Protein AF-A0A7Y0S7F1-F1 (afdb_monomer_lite)

Foldseek 3Di:
DDDDAEAEDPDDDDDPVCPPVCPSVVVVVVSLVVSLVVVHQKYKYWDWPVCPVVVVVVAWDWDDDFDCVPHPTTTTMIMHGRDNCLQFEDPPVVQVVVQVCCCVVPVVCVVQQWHFRYDNVVDTDIDGPDD

pLDDT: mean 80.57, std 11.64, range [44.06, 93.19]

InterPro domains:
  IPR000182 GNAT domain [PF13673] (5-82)
  IPR000182 GNAT domain [PS51186] (1-83)
  IPR012660 Thioesterase, putative [PF09500] (95-131)
  IPR016181 Acyl-CoA N-acyltransferase [SSF55729] (6-87)
  IPR029069 HotDog domain superfamily [SSF54637] (92-130)
  IPR039143 Glucosamine 6-phosphate N-acetyltransferase-like [PTHR13355] (7-78)

Secondary structure (DSSP, 8-state):
---TTEEEE------GGGTTSSHHHHHHHHHHHHHHHTT-SEEEEEEEGGGHHHHHHTTPEEEEEEE-TTSSS-EEEEEEEPPGGGGT-SSHHHHHHHHHHHHHH-HHHHHTTEEEEEE-SS-EEEEE---

Radius of gyration: 19.78 Å; chains: 1; bounding box: 57×21×49 Å

Structure (mmCIF, N/CA/C/O backbone):
data_AF-A0A7Y0S7F1-F1
#
_entry.id   AF-A0A7Y0S7F1-F1
#
loop_
_atom_site.group_PDB
_atom_site.id
_atom_site.type_symbol
_atom_site.label_atom_id
_atom_site.label_alt_id
_atom_site.label_comp_id
_atom_site.label_asym_id
_atom_site.label_entity_id
_atom_site.label_seq_id
_atom_site.pdbx_PDB_ins_code
_atom_site.Cartn_x
_atom_site.Cartn_y
_atom_site.Cartn_z
_atom_site.occupancy
_atom_site.B_iso_or_equiv
_atom_site.auth_seq_id
_atom_site.auth_comp_id
_atom_site.auth_asym_id
_atom_site.auth_atom_id
_atom_site.pdbx_PDB_model_num
ATOM 1 N N . ILE A 1 1 ? 21.917 -1.745 7.191 1.00 49.94 1 ILE A N 1
ATOM 2 C CA . ILE A 1 1 ? 20.457 -1.486 7.204 1.00 49.94 1 ILE A CA 1
ATOM 3 C C . ILE A 1 1 ? 19.892 -2.388 8.284 1.00 49.94 1 ILE A C 1
ATOM 5 O O . ILE A 1 1 ? 19.810 -3.588 8.064 1.00 49.94 1 ILE A O 1
ATOM 9 N N . THR A 1 2 ? 19.697 -1.861 9.490 1.00 44.06 2 THR A N 1
ATOM 10 C CA . THR A 1 2 ? 19.304 -2.680 10.644 1.00 44.06 2 THR A CA 1
ATOM 11 C C . THR A 1 2 ? 17.839 -3.115 10.479 1.00 44.06 2 THR A C 1
ATOM 13 O O . THR A 1 2 ? 17.024 -2.258 10.135 1.00 44.06 2 THR A O 1
ATOM 16 N N . PRO A 1 3 ? 17.500 -4.406 10.653 1.00 52.97 3 PRO A N 1
ATOM 17 C CA . PRO A 1 3 ? 16.355 -5.056 9.998 1.00 52.97 3 PRO A CA 1
ATOM 18 C C . PRO A 1 3 ? 15.059 -5.044 10.815 1.00 52.97 3 PRO A C 1
ATOM 20 O O . PRO A 1 3 ? 14.086 -5.677 10.423 1.00 52.97 3 PRO A O 1
ATOM 23 N N . ASP A 1 4 ? 15.042 -4.374 11.962 1.00 59.31 4 ASP A N 1
ATOM 24 C CA . ASP A 1 4 ? 14.187 -4.805 13.069 1.00 59.31 4 ASP A CA 1
ATOM 25 C C . ASP A 1 4 ? 12.698 -4.452 12.933 1.00 59.31 4 ASP A C 1
ATOM 27 O O . ASP A 1 4 ? 11.951 -4.729 13.858 1.00 59.31 4 ASP A O 1
ATOM 31 N N . ASN A 1 5 ? 12.257 -3.814 11.836 1.00 74.38 5 ASN A N 1
ATOM 32 C CA . ASN A 1 5 ? 10.832 -3.576 11.538 1.00 74.38 5 ASN A CA 1
ATOM 33 C C . ASN A 1 5 ? 10.571 -3.034 10.112 1.00 74.38 5 ASN A C 1
ATOM 35 O O . ASN A 1 5 ? 9.673 -2.216 9.901 1.00 74.38 5 ASN A O 1
ATOM 39 N N . ASP A 1 6 ? 11.355 -3.443 9.112 1.00 86.31 6 ASP A N 1
ATOM 40 C CA . ASP A 1 6 ? 11.171 -2.972 7.731 1.00 86.31 6 ASP A CA 1
ATOM 41 C C . ASP A 1 6 ? 10.509 -4.045 6.862 1.00 86.31 6 ASP A C 1
ATOM 43 O O . ASP A 1 6 ? 11.024 -5.153 6.727 1.00 86.31 6 ASP A O 1
ATOM 47 N N . GLY A 1 7 ? 9.410 -3.700 6.191 1.00 89.50 7 GLY A N 1
ATOM 48 C CA . GLY A 1 7 ? 8.814 -4.551 5.164 1.00 89.50 7 GLY A CA 1
ATOM 49 C C . GLY A 1 7 ? 9.442 -4.270 3.801 1.00 89.50 7 GLY A C 1
ATOM 50 O O . GLY A 1 7 ? 9.468 -3.127 3.349 1.00 89.50 7 GLY A O 1
ATOM 51 N N . GLN A 1 8 ? 9.934 -5.294 3.103 1.00 92.19 8 GLN A N 1
ATOM 52 C CA . GLN A 1 8 ? 10.503 -5.108 1.768 1.00 92.19 8 GLN A CA 1
ATOM 53 C C . GLN A 1 8 ? 9.604 -5.666 0.666 1.00 92.19 8 GLN A C 1
ATOM 55 O O . GLN A 1 8 ? 9.344 -6.865 0.605 1.00 92.19 8 GLN A O 1
ATOM 60 N N . ILE A 1 9 ? 9.205 -4.807 -0.273 1.00 92.50 9 ILE A N 1
ATOM 61 C CA . ILE A 1 9 ? 8.442 -5.217 -1.455 1.00 92.50 9 ILE A CA 1
ATOM 62 C C . ILE A 1 9 ? 9.412 -5.579 -2.576 1.00 92.50 9 ILE A C 1
ATOM 64 O O . ILE A 1 9 ? 10.244 -4.767 -2.992 1.00 92.50 9 ILE A O 1
ATOM 68 N N . ARG A 1 10 ? 9.281 -6.802 -3.095 1.00 90.50 10 ARG A N 1
ATOM 69 C CA . ARG A 1 10 ? 10.080 -7.317 -4.213 1.00 90.50 10 ARG A CA 1
ATOM 70 C C . ARG A 1 10 ? 9.186 -7.985 -5.253 1.00 90.50 10 ARG A C 1
ATOM 72 O O . ARG A 1 10 ? 8.110 -8.474 -4.930 1.00 90.50 10 ARG A O 1
ATOM 79 N N . TYR A 1 11 ? 9.660 -8.009 -6.498 1.00 88.75 11 TYR A N 1
ATOM 80 C CA . TYR A 1 11 ? 9.065 -8.771 -7.606 1.00 88.75 11 TYR A CA 1
ATOM 81 C C . TYR A 1 11 ? 7.574 -8.488 -7.877 1.00 88.75 11 TYR A C 1
ATOM 83 O O . TYR A 1 11 ? 6.849 -9.357 -8.357 1.00 88.75 11 TYR A O 1
ATOM 91 N N . MET A 1 12 ? 7.102 -7.265 -7.609 1.00 91.19 12 MET A N 1
ATOM 92 C CA . MET A 1 12 ? 5.725 -6.884 -7.924 1.00 91.19 12 MET A CA 1
ATOM 93 C C . MET A 1 12 ? 5.549 -6.731 -9.438 1.00 91.19 12 MET A C 1
ATOM 95 O O . MET A 1 12 ? 6.277 -5.979 -10.086 1.00 91.19 12 MET A O 1
ATOM 99 N N . ALA A 1 13 ? 4.551 -7.410 -10.001 1.00 90.19 13 ALA A N 1
ATOM 100 C CA . ALA A 1 13 ? 4.255 -7.349 -11.424 1.00 90.19 13 ALA A CA 1
ATOM 101 C C . ALA A 1 13 ? 2.746 -7.319 -11.685 1.00 90.19 13 ALA A C 1
ATOM 103 O O . ALA A 1 13 ? 1.958 -7.997 -11.030 1.00 90.19 13 ALA A O 1
ATOM 104 N N . VAL A 1 14 ? 2.349 -6.549 -12.698 1.00 89.62 14 VAL A N 1
ATOM 105 C CA . VAL A 1 14 ? 0.990 -6.543 -13.250 1.00 89.62 14 VAL A CA 1
ATOM 106 C C . VAL A 1 14 ? 1.096 -6.792 -14.749 1.00 89.62 14 VAL A C 1
ATOM 108 O O . VAL A 1 14 ? 1.863 -6.116 -15.445 1.00 89.62 14 VAL A O 1
ATOM 111 N N . LYS A 1 15 ? 0.308 -7.749 -15.252 1.00 91.62 15 LYS A N 1
ATOM 112 C CA . LYS A 1 15 ? 0.235 -8.079 -16.683 1.00 91.62 15 LYS A CA 1
ATOM 113 C C . LYS A 1 15 ? 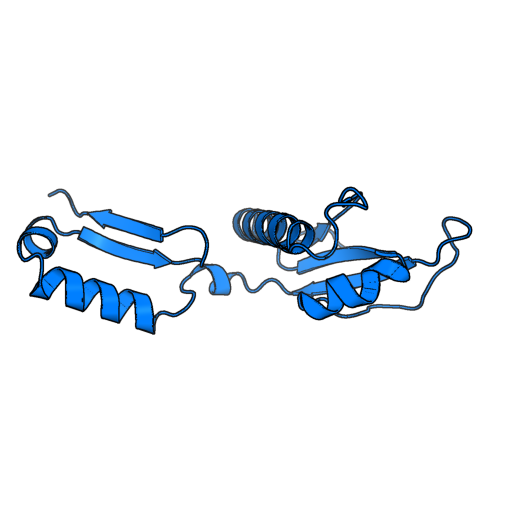-0.030 -6.812 -17.506 1.00 91.62 15 LYS A C 1
ATOM 115 O O . LYS A 1 15 ? -0.910 -6.030 -17.149 1.00 91.62 15 LYS A O 1
ATOM 120 N N . ASN A 1 16 ? 0.701 -6.616 -18.607 1.00 87.00 16 ASN A N 1
ATOM 121 C CA . ASN A 1 16 ? 0.691 -5.360 -19.379 1.00 87.00 16 ASN A CA 1
ATOM 122 C C . ASN A 1 16 ? -0.722 -4.880 -19.750 1.00 87.00 16 ASN A C 1
ATOM 124 O O . ASN A 1 16 ? -1.051 -3.720 -19.531 1.00 87.00 16 ASN A O 1
ATOM 128 N N . ASN A 1 17 ? -1.594 -5.786 -20.201 1.00 91.31 17 ASN A N 1
ATOM 129 C CA . ASN A 1 17 ? -2.978 -5.477 -20.588 1.00 91.31 17 ASN A CA 1
ATOM 130 C C . ASN A 1 17 ? -3.931 -5.144 -19.413 1.00 91.31 17 ASN A C 1
ATOM 132 O O . ASN A 1 17 ? -5.111 -4.848 -19.622 1.00 91.31 17 ASN A O 1
ATOM 136 N N . ARG A 1 18 ? -3.451 -5.220 -18.167 1.00 86.44 18 ARG A N 1
ATOM 137 C CA . ARG A 1 18 ? -4.194 -4.893 -16.939 1.00 86.44 18 ARG A CA 1
ATOM 138 C C . ARG A 1 18 ? -3.559 -3.739 -16.148 1.00 86.44 18 ARG A C 1
ATOM 140 O O . ARG A 1 18 ? -4.060 -3.407 -15.072 1.00 86.44 18 ARG A O 1
ATOM 147 N N . ARG A 1 19 ? -2.486 -3.118 -16.655 1.00 85.69 19 ARG A N 1
ATOM 148 C CA . ARG A 1 19 ? -1.878 -1.923 -16.045 1.00 85.69 19 ARG A CA 1
ATOM 149 C C . ARG A 1 19 ? -2.842 -0.732 -16.102 1.00 85.69 19 ARG A C 1
ATOM 151 O O . ARG A 1 19 ? -3.798 -0.736 -16.873 1.00 85.69 19 ARG A O 1
ATOM 158 N N . SER A 1 20 ? -2.631 0.248 -15.223 1.00 82.50 20 SER A N 1
ATOM 159 C CA . SER A 1 20 ? -3.460 1.464 -15.096 1.00 82.50 20 SER A CA 1
ATOM 160 C C . SER A 1 20 ? -4.943 1.241 -14.759 1.00 82.50 20 SER A C 1
ATOM 162 O O . SER A 1 20 ? -5.722 2.184 -14.764 1.00 82.50 20 SER A O 1
ATOM 164 N N . LYS A 1 21 ? -5.337 0.014 -14.390 1.00 87.00 21 LYS A N 1
ATOM 165 C CA . LYS A 1 21 ? -6.690 -0.333 -13.911 1.00 87.00 21 LYS A CA 1
ATOM 166 C C . LYS A 1 21 ? -6.771 -0.468 -12.383 1.00 87.00 21 LYS A C 1
ATOM 168 O O . LYS A 1 21 ? -7.619 -1.183 -11.865 1.00 87.00 21 LYS A O 1
ATOM 173 N N . GLY A 1 22 ? -5.821 0.122 -11.656 1.00 85.00 22 GLY A N 1
ATOM 174 C CA . GLY A 1 22 ? -5.761 0.072 -10.187 1.00 85.00 22 GLY A CA 1
ATOM 175 C C . GLY A 1 22 ? -5.286 -1.255 -9.575 1.00 85.00 22 GLY A C 1
ATOM 176 O O . GLY A 1 22 ? -5.147 -1.337 -8.359 1.00 85.00 22 GLY A O 1
ATOM 177 N N . MET A 1 23 ? -4.980 -2.283 -10.377 1.00 88.00 23 MET A N 1
ATOM 178 C CA . MET A 1 23 ? -4.559 -3.600 -9.864 1.00 88.00 23 MET A CA 1
ATOM 179 C C . MET A 1 23 ? -3.273 -3.523 -9.028 1.00 88.00 23 MET A C 1
ATOM 181 O O . MET A 1 23 ? -3.218 -4.091 -7.944 1.00 88.00 23 MET A O 1
ATOM 185 N N . GLY A 1 24 ? -2.265 -2.777 -9.495 1.00 89.50 24 GLY A N 1
ATOM 186 C CA . GLY A 1 24 ? -1.012 -2.590 -8.753 1.00 89.50 24 GLY A CA 1
ATOM 187 C C . GLY A 1 24 ? -1.229 -1.886 -7.414 1.00 89.50 24 GLY A C 1
ATOM 188 O O . GLY A 1 24 ? -0.677 -2.311 -6.407 1.00 89.50 24 GLY A O 1
ATOM 189 N N . SER A 1 25 ? -2.096 -0.869 -7.383 1.00 88.06 25 SER A N 1
ATOM 190 C CA . SER A 1 25 ? -2.460 -0.180 -6.141 1.00 88.06 25 SER A CA 1
ATOM 191 C C . SER A 1 25 ? -3.166 -1.111 -5.161 1.00 88.06 25 SER A C 1
ATOM 193 O O . SER A 1 25 ? -2.845 -1.076 -3.983 1.00 88.06 25 SER A O 1
ATOM 195 N N . ARG A 1 26 ? -4.067 -1.990 -5.625 1.00 86.12 26 ARG A N 1
ATOM 196 C CA . ARG A 1 26 ? -4.725 -2.984 -4.755 1.00 86.12 26 ARG A CA 1
ATOM 197 C C . ARG A 1 26 ? -3.729 -3.962 -4.132 1.00 86.12 26 ARG A C 1
ATOM 199 O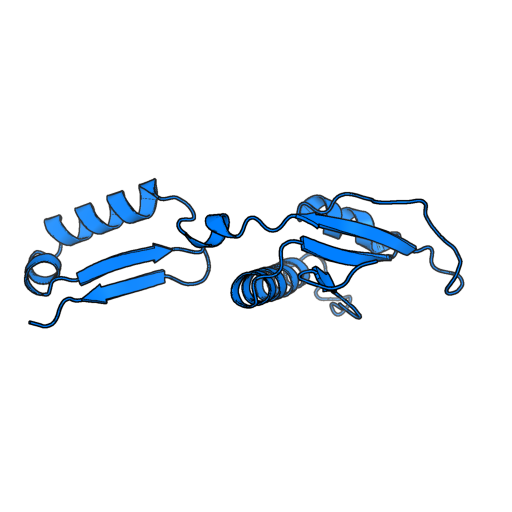 O . ARG A 1 26 ? -3.827 -4.245 -2.945 1.00 86.12 26 ARG A O 1
ATOM 206 N N . VAL A 1 27 ? -2.764 -4.447 -4.917 1.00 90.75 27 VAL A N 1
ATOM 207 C CA . VAL A 1 27 ? -1.698 -5.324 -4.406 1.00 90.75 27 VAL A CA 1
ATOM 208 C C . VAL A 1 27 ? -0.846 -4.584 -3.376 1.00 90.75 27 VAL A C 1
ATOM 210 O O . VAL A 1 27 ? -0.636 -5.091 -2.281 1.00 90.75 27 VAL A O 1
ATOM 213 N N . LEU A 1 28 ? -0.404 -3.365 -3.694 1.00 90.56 28 LEU A N 1
ATOM 214 C CA . LEU A 1 28 ? 0.422 -2.552 -2.801 1.00 90.56 28 LEU A CA 1
ATOM 215 C C . LEU A 1 28 ? -0.284 -2.246 -1.475 1.00 90.56 28 LEU A C 1
ATOM 217 O O . LEU A 1 28 ? 0.316 -2.341 -0.412 1.00 90.56 28 LEU A O 1
ATOM 221 N N . VAL A 1 29 ? -1.573 -1.942 -1.540 1.00 86.88 29 VAL A N 1
ATOM 222 C CA . VAL A 1 29 ? -2.445 -1.744 -0.384 1.00 86.88 29 VAL A CA 1
ATOM 223 C C . VAL A 1 29 ? -2.521 -2.982 0.508 1.00 86.88 29 VAL A C 1
ATOM 225 O O . VAL A 1 29 ? -2.430 -2.858 1.727 1.00 86.88 29 VAL A O 1
ATOM 228 N N . ALA A 1 30 ? -2.699 -4.166 -0.082 1.00 85.50 30 ALA A N 1
ATOM 229 C CA . ALA A 1 30 ? -2.773 -5.406 0.682 1.00 85.50 30 ALA A CA 1
ATOM 230 C C . ALA A 1 30 ? -1.436 -5.688 1.383 1.00 85.50 30 ALA A C 1
ATOM 232 O O . ALA A 1 30 ? -1.419 -6.024 2.565 1.00 85.50 30 ALA A O 1
ATOM 233 N N . LEU A 1 31 ? -0.320 -5.460 0.681 1.00 89.88 31 LEU A N 1
ATOM 234 C CA . LEU A 1 31 ? 1.027 -5.566 1.246 1.00 89.88 31 LEU A CA 1
ATOM 235 C C . LEU A 1 31 ? 1.259 -4.556 2.374 1.00 89.88 31 LEU A C 1
ATOM 237 O O . LEU A 1 31 ? 1.834 -4.906 3.396 1.00 89.88 31 LEU A O 1
ATOM 241 N N . GLU A 1 32 ? 0.789 -3.319 2.219 1.00 87.75 32 GLU A N 1
ATOM 242 C CA . GLU A 1 32 ? 0.827 -2.308 3.275 1.00 87.75 32 GLU A CA 1
ATOM 243 C C . GLU A 1 32 ? 0.031 -2.724 4.511 1.00 87.75 32 GLU A C 1
ATOM 245 O O . GLU A 1 32 ? 0.505 -2.534 5.627 1.00 87.75 32 GLU A O 1
ATOM 250 N N . SER A 1 33 ? -1.170 -3.275 4.328 1.00 82.62 33 SER A N 1
ATOM 251 C CA . SER A 1 33 ? -1.994 -3.761 5.437 1.00 82.62 33 SER A CA 1
ATOM 252 C C . SER A 1 33 ? -1.293 -4.887 6.192 1.00 82.62 33 SER A C 1
ATOM 254 O O . SER A 1 33 ? -1.210 -4.833 7.416 1.00 82.62 33 SER A O 1
ATOM 256 N N . LEU A 1 34 ? -0.741 -5.860 5.461 1.00 84.62 34 LEU A N 1
ATOM 257 C CA . LEU A 1 34 ? 0.010 -6.968 6.045 1.00 84.62 34 LEU A CA 1
ATOM 258 C C . LEU A 1 34 ? 1.246 -6.463 6.797 1.00 84.62 34 LEU A C 1
ATOM 260 O O . LEU A 1 34 ? 1.453 -6.818 7.948 1.00 84.62 34 LEU A O 1
ATOM 264 N N . ALA A 1 35 ? 2.029 -5.572 6.188 1.00 86.62 35 ALA A N 1
ATOM 265 C CA . ALA A 1 35 ? 3.211 -5.008 6.830 1.00 86.62 35 ALA A CA 1
ATOM 266 C C . ALA A 1 35 ? 2.865 -4.268 8.132 1.00 86.62 35 ALA A C 1
ATOM 268 O O . ALA A 1 35 ? 3.596 -4.388 9.108 1.00 86.62 35 ALA A O 1
ATOM 269 N N . ARG A 1 36 ? 1.733 -3.551 8.181 1.00 81.06 36 ARG A N 1
ATOM 270 C CA . ARG A 1 36 ? 1.260 -2.923 9.425 1.00 81.06 36 ARG A CA 1
ATOM 271 C C . ARG A 1 36 ? 0.841 -3.951 10.478 1.00 81.06 36 ARG A C 1
ATOM 273 O O . ARG A 1 36 ? 1.136 -3.741 11.647 1.00 81.06 36 ARG A O 1
ATOM 280 N N . GLN A 1 37 ? 0.155 -5.028 10.085 1.00 78.88 37 GLN A N 1
ATOM 281 C CA . GLN A 1 37 ? -0.237 -6.111 11.003 1.00 78.88 37 GLN A CA 1
ATOM 282 C C . GLN A 1 37 ? 0.985 -6.795 11.626 1.00 78.88 37 GLN A C 1
ATOM 284 O O . GLN A 1 37 ? 0.987 -7.069 12.820 1.00 78.88 37 GLN A O 1
ATOM 289 N N . GLU A 1 38 ? 2.048 -6.968 10.842 1.00 82.69 38 GLU A N 1
ATOM 290 C CA . GLU A 1 38 ? 3.333 -7.517 11.290 1.00 82.69 38 GLU A CA 1
ATOM 291 C C . GLU A 1 38 ? 4.188 -6.505 12.084 1.00 82.69 38 GLU A C 1
ATOM 293 O O . GLU A 1 38 ? 5.311 -6.810 12.472 1.00 82.69 38 GLU A O 1
ATOM 298 N N . GLY A 1 39 ? 3.693 -5.284 12.326 1.00 80.69 39 GLY A N 1
ATOM 299 C CA . GLY A 1 39 ? 4.398 -4.267 13.115 1.00 80.69 39 GLY A CA 1
ATOM 300 C C . GLY A 1 39 ? 5.504 -3.513 12.367 1.00 80.69 39 GLY A C 1
ATOM 301 O O . GLY A 1 39 ? 6.278 -2.781 12.991 1.00 80.69 39 GLY A O 1
ATOM 302 N N . ALA A 1 40 ? 5.574 -3.630 11.037 1.00 87.06 40 ALA A N 1
ATOM 303 C CA . ALA A 1 40 ? 6.570 -2.920 10.249 1.00 87.06 40 ALA A CA 1
ATOM 304 C C . ALA A 1 40 ? 6.376 -1.396 10.336 1.00 87.06 40 ALA A C 1
ATOM 306 O O . ALA A 1 40 ? 5.283 -0.863 10.140 1.00 87.06 40 ALA A O 1
ATOM 307 N N . LYS A 1 41 ? 7.476 -0.678 10.563 1.00 87.44 41 LYS A N 1
ATOM 308 C CA . LYS A 1 41 ? 7.535 0.788 10.685 1.00 87.44 41 LYS A CA 1
ATOM 309 C C . LYS A 1 41 ? 7.660 1.486 9.337 1.00 87.44 41 LYS A C 1
ATOM 311 O O . LYS A 1 41 ? 7.318 2.656 9.203 1.00 87.44 41 LYS A O 1
ATOM 316 N N . ARG A 1 42 ? 8.175 0.793 8.322 1.00 89.94 42 ARG A N 1
ATOM 317 C CA . ARG A 1 42 ? 8.318 1.336 6.967 1.00 89.94 42 ARG A CA 1
ATOM 318 C C . ARG A 1 42 ? 8.348 0.240 5.920 1.00 89.94 42 ARG A C 1
ATOM 320 O O . ARG A 1 42 ? 8.742 -0.892 6.188 1.00 89.94 42 ARG A O 1
ATOM 327 N N . LEU A 1 43 ? 7.969 0.617 4.707 1.00 92.44 43 LEU A N 1
ATOM 328 C CA . LEU A 1 43 ? 8.147 -0.179 3.507 1.00 92.44 43 LEU A CA 1
ATOM 329 C C . LEU A 1 43 ? 9.329 0.323 2.701 1.00 92.44 43 LEU A C 1
ATOM 331 O O . LEU A 1 43 ? 9.483 1.526 2.509 1.00 92.44 43 LEU A O 1
ATOM 335 N N . VAL A 1 44 ? 10.107 -0.611 2.169 1.00 92.38 44 VAL A N 1
ATOM 336 C CA . VAL A 1 44 ? 11.220 -0.336 1.262 1.00 92.38 44 VAL A CA 1
ATOM 337 C C . VAL A 1 44 ? 11.001 -1.103 -0.036 1.00 92.38 44 VAL A C 1
ATOM 339 O O . VAL A 1 44 ? 10.673 -2.291 -0.025 1.00 92.38 44 VAL A O 1
ATOM 342 N N . CYS A 1 45 ? 11.203 -0.453 -1.176 1.00 91.88 45 CYS A N 1
ATOM 343 C CA . CYS A 1 45 ? 11.244 -1.123 -2.470 1.00 91.88 45 CYS A CA 1
ATOM 344 C C . CYS A 1 45 ? 12.393 -0.584 -3.324 1.00 91.88 45 CYS A C 1
ATOM 346 O O . CYS A 1 45 ? 12.867 0.529 -3.122 1.00 91.88 45 CYS A O 1
ATOM 348 N N . ASN A 1 46 ? 12.839 -1.394 -4.282 1.00 90.88 46 ASN A N 1
ATOM 349 C CA . ASN A 1 46 ? 13.750 -0.950 -5.333 1.00 90.88 46 ASN A CA 1
ATOM 350 C C . ASN A 1 46 ? 12.928 -0.843 -6.614 1.00 90.88 46 ASN A C 1
ATOM 352 O O . ASN A 1 46 ? 12.700 -1.842 -7.301 1.00 90.88 46 ASN A O 1
ATOM 356 N N . ALA A 1 47 ? 12.408 0.352 -6.876 1.00 89.12 47 ALA A N 1
ATOM 357 C CA . ALA A 1 47 ? 11.559 0.613 -8.023 1.00 89.12 47 ALA A CA 1
ATOM 358 C C . ALA A 1 47 ? 12.412 0.741 -9.286 1.00 89.12 47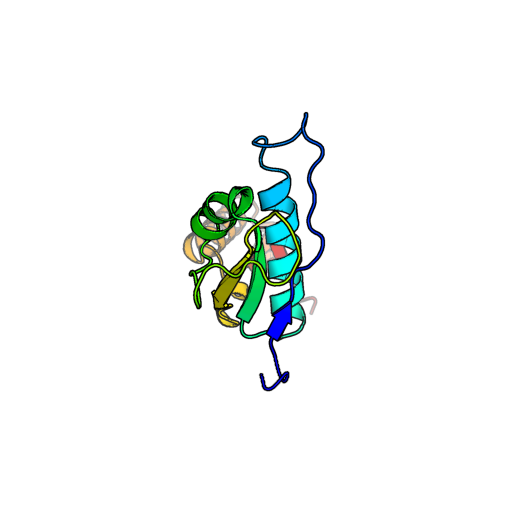 ALA A C 1
ATOM 360 O O . ALA A 1 47 ? 13.457 1.385 -9.276 1.00 89.12 47 ALA A O 1
ATOM 361 N N . ARG A 1 48 ? 11.950 0.144 -10.385 1.00 89.88 48 ARG A N 1
ATOM 362 C CA . ARG A 1 48 ? 12.476 0.437 -11.723 1.00 89.88 48 ARG A CA 1
ATOM 363 C C . ARG A 1 48 ? 12.095 1.860 -12.117 1.00 89.88 48 ARG A C 1
ATOM 365 O O . ARG A 1 48 ? 11.037 2.324 -11.694 1.00 89.88 48 ARG A O 1
ATOM 372 N N . GLU A 1 49 ? 12.885 2.498 -12.975 1.00 87.06 49 GLU A N 1
ATOM 373 C CA . GLU A 1 49 ? 12.617 3.852 -13.488 1.00 87.06 49 GLU A CA 1
ATOM 374 C C . GLU A 1 49 ? 11.163 4.042 -13.975 1.00 87.06 49 GLU A C 1
ATOM 376 O O . GLU A 1 49 ? 10.496 5.004 -13.598 1.00 87.06 49 GLU A O 1
ATOM 381 N N . ASP A 1 50 ? 10.612 3.058 -14.696 1.00 88.06 50 ASP A N 1
ATOM 382 C CA . ASP A 1 50 ? 9.237 3.074 -15.218 1.00 88.06 50 ASP A CA 1
ATOM 383 C C . ASP A 1 50 ? 8.140 2.922 -14.146 1.00 88.06 50 ASP A C 1
ATOM 385 O O . ASP A 1 50 ? 6.969 3.218 -14.395 1.00 88.06 50 ASP A O 1
ATOM 389 N N . ALA A 1 51 ? 8.501 2.474 -12.943 1.00 89.25 51 ALA A N 1
ATOM 390 C CA . ALA A 1 51 ? 7.596 2.269 -11.816 1.00 89.25 51 ALA A CA 1
ATOM 391 C C . ALA A 1 51 ? 7.702 3.358 -10.734 1.00 89.25 51 ALA A C 1
ATOM 393 O O . ALA A 1 51 ? 6.850 3.395 -9.845 1.00 89.25 51 ALA A O 1
ATOM 394 N N . ILE A 1 52 ? 8.687 4.262 -10.798 1.00 90.62 52 ILE A N 1
ATOM 395 C CA . ILE A 1 52 ? 8.896 5.315 -9.785 1.00 90.62 52 ILE A CA 1
ATOM 396 C C . ILE A 1 52 ? 7.631 6.156 -9.599 1.00 90.62 52 ILE A C 1
ATOM 398 O O . ILE A 1 52 ? 7.125 6.275 -8.485 1.00 90.62 52 ILE A O 1
ATOM 402 N N . ALA A 1 53 ? 7.049 6.639 -10.700 1.00 91.06 53 ALA A N 1
ATOM 403 C CA . ALA A 1 53 ? 5.834 7.450 -10.659 1.00 91.06 53 ALA A CA 1
ATOM 404 C C . ALA A 1 53 ? 4.633 6.702 -10.049 1.00 91.06 53 ALA A C 1
ATOM 406 O O . ALA A 1 53 ? 3.733 7.321 -9.481 1.00 91.06 53 ALA A O 1
ATOM 407 N N . PHE A 1 54 ? 4.591 5.368 -10.156 1.00 91.56 54 PHE A N 1
ATOM 408 C CA . PHE A 1 54 ? 3.570 4.563 -9.488 1.00 91.56 54 PHE A CA 1
ATOM 409 C C . PHE A 1 54 ? 3.777 4.571 -7.969 1.00 91.56 54 PHE A C 1
ATOM 411 O O . PHE A 1 54 ? 2.820 4.818 -7.237 1.00 91.56 54 PHE A O 1
ATOM 418 N N . TYR A 1 55 ? 4.997 4.338 -7.488 1.00 92.75 55 TYR A N 1
ATOM 419 C CA . TYR A 1 55 ? 5.284 4.315 -6.053 1.00 92.75 55 TYR A CA 1
ATOM 420 C C . TYR A 1 55 ? 5.137 5.704 -5.413 1.00 92.75 55 TYR A C 1
ATOM 422 O O . TYR A 1 55 ? 4.526 5.807 -4.351 1.00 92.75 55 TYR A O 1
ATOM 430 N N . GLU A 1 56 ? 5.561 6.778 -6.086 1.00 92.19 56 GLU A N 1
ATOM 431 C CA . GLU A 1 56 ? 5.353 8.158 -5.614 1.00 92.19 56 GLU A CA 1
ATOM 432 C C . GLU A 1 56 ? 3.873 8.494 -5.435 1.00 92.19 56 GLU A C 1
ATOM 434 O O . GLU A 1 56 ? 3.469 9.006 -4.393 1.00 92.19 56 GLU A O 1
ATOM 439 N N . LYS A 1 57 ? 3.028 8.124 -6.407 1.00 89.50 57 LYS A N 1
ATOM 440 C CA . LYS A 1 57 ? 1.570 8.302 -6.298 1.00 89.50 57 LYS A CA 1
ATOM 441 C C . LYS A 1 57 ? 0.954 7.530 -5.131 1.00 89.50 57 LYS A C 1
ATOM 443 O O . LYS A 1 57 ? -0.125 7.892 -4.675 1.00 89.50 57 LYS A O 1
ATOM 448 N N . ASN A 1 58 ? 1.609 6.470 -4.661 1.00 88.25 58 ASN A N 1
ATOM 449 C CA . ASN A 1 58 ? 1.181 5.708 -3.490 1.00 88.25 58 ASN A CA 1
ATOM 450 C C . ASN A 1 58 ? 1.901 6.154 -2.200 1.00 88.25 58 ASN A C 1
ATOM 452 O O . ASN A 1 58 ? 1.793 5.473 -1.182 1.00 88.25 58 ASN A O 1
ATOM 456 N N . GLY A 1 59 ? 2.592 7.299 -2.209 1.00 89.12 59 GLY A N 1
ATOM 457 C CA . GLY A 1 59 ? 3.194 7.912 -1.022 1.00 89.12 59 GLY A CA 1
ATOM 458 C C . GLY A 1 59 ? 4.566 7.358 -0.643 1.00 89.12 59 GLY A C 1
ATOM 459 O O . GLY A 1 59 ? 4.945 7.439 0.520 1.00 89.12 59 GLY A O 1
ATOM 460 N N . PHE A 1 60 ? 5.288 6.754 -1.588 1.00 93.12 60 PHE A N 1
ATOM 461 C CA . PHE A 1 60 ? 6.699 6.431 -1.396 1.00 93.12 60 PHE A CA 1
ATOM 462 C C . PHE A 1 60 ? 7.573 7.634 -1.738 1.00 93.12 60 PHE A C 1
ATOM 464 O O . PHE A 1 60 ? 7.374 8.297 -2.754 1.00 93.12 60 PHE A O 1
ATOM 471 N N . GLU A 1 61 ? 8.599 7.847 -0.930 1.00 92.62 61 GLU A N 1
ATOM 472 C CA . GLU A 1 61 ? 9.637 8.843 -1.147 1.00 92.62 61 GLU A CA 1
ATOM 473 C C . GLU A 1 61 ? 10.863 8.190 -1.783 1.00 92.62 61 GLU A C 1
ATOM 475 O O . GLU A 1 61 ? 11.278 7.093 -1.399 1.00 92.62 61 GLU A O 1
ATOM 480 N N . ARG A 1 62 ? 11.474 8.878 -2.747 1.00 91.25 62 ARG A N 1
ATOM 481 C CA . ARG A 1 62 ? 12.741 8.452 -3.350 1.00 91.25 62 ARG A CA 1
ATOM 482 C C . ARG A 1 62 ? 13.870 8.594 -2.327 1.00 91.25 62 ARG A C 1
ATOM 484 O O . ARG A 1 62 ? 14.008 9.633 -1.684 1.00 91.25 62 ARG A O 1
ATOM 491 N N . ARG A 1 63 ? 14.698 7.562 -2.185 1.00 85.88 63 ARG A N 1
ATOM 492 C CA . ARG A 1 63 ? 15.885 7.554 -1.323 1.00 85.88 63 ARG A CA 1
ATOM 493 C C . ARG A 1 63 ? 17.091 7.080 -2.130 1.00 85.88 63 ARG A C 1
ATOM 495 O O . ARG A 1 63 ? 17.062 6.005 -2.712 1.00 85.88 63 ARG A O 1
ATOM 502 N N . GLY A 1 64 ? 18.156 7.877 -2.125 1.00 74.88 64 GLY A N 1
ATOM 503 C CA . GLY A 1 64 ? 19.369 7.585 -2.888 1.00 74.88 64 GLY A CA 1
ATOM 504 C C . GLY A 1 64 ? 19.244 7.885 -4.384 1.00 74.88 64 GLY A C 1
ATOM 505 O O . GLY A 1 64 ? 18.218 8.375 -4.869 1.00 74.88 64 GLY A O 1
ATOM 506 N N . GLU A 1 65 ? 20.327 7.614 -5.102 1.00 72.50 65 GLU A N 1
ATOM 507 C CA . GLU A 1 65 ? 20.442 7.849 -6.540 1.00 72.50 65 GLU A CA 1
ATOM 508 C C . GLU A 1 65 ? 19.904 6.661 -7.351 1.00 72.50 65 GLU A C 1
ATOM 510 O O . GLU A 1 65 ? 19.670 5.571 -6.828 1.00 72.50 65 GLU A O 1
ATOM 515 N N . LEU A 1 66 ? 19.655 6.897 -8.639 1.00 74.25 66 LEU A N 1
ATOM 516 C CA . LEU A 1 66 ? 19.350 5.835 -9.594 1.00 74.25 66 LEU A CA 1
ATOM 517 C C . LEU A 1 66 ? 20.626 5.034 -9.850 1.00 74.25 66 LEU A C 1
ATOM 519 O O . LEU A 1 66 ? 21.599 5.594 -10.349 1.00 74.25 66 LEU A O 1
ATOM 523 N N . THR A 1 67 ? 20.612 3.736 -9.554 1.00 69.81 67 THR A N 1
ATOM 524 C CA . THR A 1 67 ? 21.771 2.866 -9.770 1.00 69.81 67 THR A CA 1
ATOM 525 C C . THR A 1 67 ? 21.549 1.894 -10.926 1.00 69.81 67 THR A C 1
ATOM 527 O O . THR A 1 67 ? 20.491 1.268 -11.050 1.00 69.81 67 THR A O 1
ATOM 530 N N . ASP A 1 68 ? 22.590 1.721 -11.743 1.00 65.06 68 ASP A N 1
ATOM 531 C CA . ASP A 1 68 ? 22.675 0.748 -12.844 1.00 65.06 68 ASP A CA 1
ATOM 532 C C . ASP A 1 68 ? 23.195 -0.640 -12.379 1.00 65.06 68 ASP A C 1
ATOM 534 O O . ASP A 1 68 ? 23.469 -1.524 -13.188 1.00 65.06 68 ASP A O 1
ATOM 538 N N . GLU A 1 69 ? 23.300 -0.879 -11.063 1.00 59.31 69 GLU A N 1
ATOM 539 C CA . GLU A 1 69 ? 23.922 -2.069 -10.438 1.00 59.31 69 GLU A CA 1
ATOM 540 C C . GLU A 1 69 ? 23.352 -3.437 -10.869 1.00 59.31 69 GLU A C 1
ATOM 542 O O . GLU A 1 69 ? 23.935 -4.473 -10.554 1.00 59.31 69 GLU A O 1
ATOM 547 N N . ARG A 1 70 ? 22.195 -3.484 -11.543 1.00 57.88 70 ARG A N 1
ATOM 548 C CA . ARG A 1 70 ? 21.464 -4.732 -11.842 1.00 57.88 70 ARG A CA 1
ATOM 549 C C . ARG A 1 70 ? 21.077 -4.912 -13.315 1.00 57.88 70 ARG A C 1
ATOM 551 O O . ARG A 1 70 ? 20.171 -5.692 -13.608 1.00 57.88 70 ARG A O 1
ATOM 558 N N . GLY A 1 71 ? 21.757 -4.228 -14.237 1.00 63.50 71 GLY A N 1
ATOM 559 C CA . GLY A 1 71 ? 21.571 -4.381 -15.686 1.00 63.50 71 GLY A CA 1
ATOM 560 C C . GLY A 1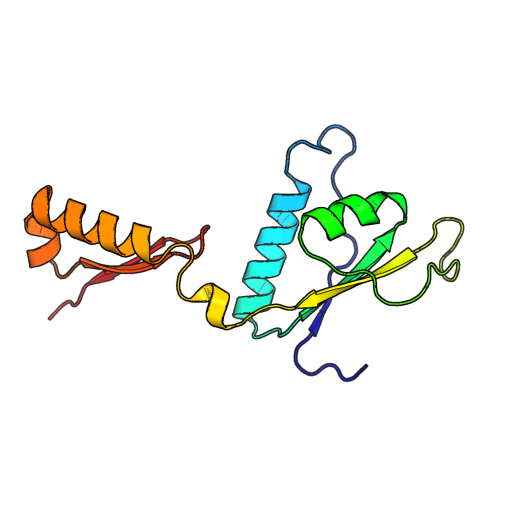 71 ? 21.020 -3.121 -16.368 1.00 63.50 71 GLY A C 1
ATOM 561 O O . GLY A 1 71 ? 21.107 -2.041 -15.798 1.00 63.50 71 GLY A O 1
ATOM 562 N N . PRO A 1 72 ? 20.427 -3.225 -17.574 1.00 68.19 72 PRO A N 1
ATOM 563 C CA . PRO A 1 72 ? 20.069 -2.064 -18.403 1.00 68.19 72 PRO A CA 1
ATOM 564 C C . PRO A 1 72 ? 18.908 -1.219 -17.856 1.00 68.19 72 PRO A C 1
ATOM 566 O O . PRO A 1 72 ? 18.553 -0.202 -18.444 1.00 68.19 72 PRO A O 1
ATOM 569 N N . VAL A 1 73 ? 18.268 -1.658 -16.771 1.00 73.94 73 VAL A N 1
ATOM 570 C CA . VAL A 1 73 ? 17.158 -0.943 -16.145 1.00 73.94 73 VAL A CA 1
ATOM 571 C C . VAL A 1 73 ? 17.662 -0.326 -14.853 1.00 73.94 73 VAL A C 1
ATOM 573 O O . VAL A 1 73 ? 18.066 -1.043 -13.935 1.00 73.94 73 VAL A O 1
ATOM 576 N N . ARG A 1 74 ? 17.581 1.000 -14.771 1.00 81.88 74 ARG A N 1
ATOM 577 C CA . ARG A 1 74 ? 17.911 1.755 -13.566 1.00 81.88 74 ARG A CA 1
ATOM 578 C C . ARG A 1 74 ? 16.901 1.485 -12.469 1.00 81.88 74 ARG A C 1
ATOM 580 O O . ARG A 1 74 ? 15.691 1.429 -12.715 1.00 81.88 74 ARG A O 1
ATOM 587 N N . HIS A 1 75 ? 17.411 1.328 -11.257 1.00 86.12 75 HIS A N 1
ATOM 588 C CA . HIS A 1 75 ? 16.592 1.145 -10.071 1.00 86.12 75 HIS A CA 1
ATOM 589 C C . HIS A 1 75 ? 16.853 2.273 -9.084 1.00 86.12 75 HIS A C 1
ATOM 591 O O . HIS A 1 75 ? 17.982 2.727 -8.941 1.00 86.12 75 HIS A O 1
ATOM 597 N N . GLN A 1 76 ? 15.812 2.692 -8.376 1.00 88.44 76 GLN A N 1
ATOM 598 C CA . GLN A 1 76 ? 15.920 3.635 -7.275 1.00 88.44 76 GLN A CA 1
ATOM 599 C C . GLN A 1 76 ? 15.300 3.026 -6.025 1.00 88.44 76 GLN A C 1
ATOM 601 O O . GLN A 1 76 ? 14.218 2.430 -6.077 1.00 88.44 76 GLN A O 1
ATOM 606 N N . GLN A 1 77 ? 15.983 3.172 -4.892 1.00 90.69 77 GLN A N 1
ATOM 607 C CA . GLN A 1 77 ? 15.398 2.805 -3.614 1.00 90.69 77 GLN A CA 1
ATOM 608 C C . GLN A 1 77 ? 14.300 3.812 -3.259 1.00 90.69 77 GLN A C 1
ATOM 610 O O . GLN A 1 77 ? 14.438 5.024 -3.418 1.00 90.69 77 GLN A O 1
ATOM 615 N N . MET A 1 78 ? 13.172 3.305 -2.783 1.00 93.06 78 MET A N 1
ATOM 616 C CA . MET A 1 78 ? 12.059 4.120 -2.332 1.00 93.06 78 MET A CA 1
ATOM 617 C C . MET A 1 78 ? 11.558 3.612 -0.990 1.00 93.06 78 MET A C 1
ATOM 619 O O . MET A 1 78 ? 11.565 2.406 -0.726 1.00 93.06 78 MET A O 1
ATOM 623 N N . VAL A 1 79 ? 11.135 4.539 -0.137 1.00 93.19 79 VAL A N 1
ATOM 624 C CA . VAL A 1 79 ? 10.717 4.255 1.235 1.00 93.19 79 VAL A CA 1
ATOM 625 C C . VAL A 1 79 ? 9.382 4.921 1.517 1.00 93.19 79 VAL A C 1
ATOM 627 O O . VAL A 1 79 ? 9.168 6.071 1.153 1.00 93.19 79 VAL A O 1
ATOM 630 N N . LYS A 1 80 ? 8.490 4.212 2.201 1.00 92.19 80 LYS A N 1
ATOM 631 C CA . LYS A 1 80 ? 7.245 4.763 2.731 1.00 92.19 80 LYS A CA 1
ATOM 632 C C . LYS A 1 80 ? 7.166 4.469 4.219 1.00 92.19 80 LYS A C 1
ATOM 634 O O . LYS A 1 80 ? 7.248 3.309 4.611 1.00 92.19 80 LYS A O 1
ATOM 639 N N . GLN A 1 81 ? 7.001 5.499 5.041 1.00 89.88 81 GLN A N 1
ATOM 640 C CA . GLN A 1 81 ? 6.757 5.304 6.470 1.00 89.88 81 GLN A CA 1
ATOM 641 C C . GLN A 1 81 ? 5.364 4.703 6.672 1.00 89.88 81 GLN A C 1
ATOM 643 O O . GLN A 1 81 ? 4.395 5.109 6.025 1.00 89.88 81 GLN A O 1
ATOM 648 N N . LEU A 1 82 ? 5.273 3.714 7.552 1.00 85.50 82 LEU A N 1
ATOM 649 C CA . LEU A 1 82 ? 4.012 3.154 8.002 1.00 85.50 82 LEU A CA 1
ATOM 650 C C . LEU A 1 82 ? 3.752 3.697 9.399 1.00 85.50 82 LEU A C 1
ATOM 652 O O . LEU A 1 82 ? 4.513 3.440 10.325 1.00 85.50 82 LEU A O 1
ATOM 656 N N . ASP A 1 83 ? 2.673 4.455 9.540 1.00 74.56 83 ASP A N 1
ATOM 657 C CA . ASP A 1 83 ? 2.194 4.837 10.858 1.00 74.56 83 ASP A CA 1
ATOM 658 C C . ASP A 1 83 ? 1.430 3.644 11.469 1.00 74.56 83 ASP A C 1
ATOM 660 O O . ASP A 1 83 ? 0.406 3.235 10.903 1.00 74.56 83 ASP A O 1
ATOM 664 N N . PRO A 1 84 ? 1.903 3.057 12.586 1.00 60.75 84 PRO A N 1
ATOM 665 C CA . PRO A 1 84 ? 1.199 1.974 13.268 1.00 60.75 84 PRO A CA 1
ATOM 666 C C . PRO A 1 84 ? -0.177 2.412 13.799 1.00 60.75 84 PRO A C 1
ATOM 668 O O . PRO A 1 84 ? -1.083 1.584 13.881 1.00 60.75 84 PRO A O 1
ATOM 671 N N . MET A 1 85 ? -0.385 3.705 14.082 1.00 56.59 85 MET A N 1
ATOM 672 C CA . MET A 1 85 ? -1.681 4.247 14.510 1.00 56.59 85 MET A CA 1
ATOM 673 C C . MET A 1 85 ? -2.651 4.485 13.345 1.00 56.59 85 MET A C 1
ATOM 675 O O . MET A 1 85 ? -3.855 4.592 13.570 1.00 56.59 85 MET A O 1
ATOM 679 N N . ALA A 1 86 ? -2.188 4.491 12.089 1.00 56.84 86 ALA A N 1
ATOM 680 C CA . ALA A 1 86 ? -3.075 4.641 10.930 1.00 56.84 86 ALA A CA 1
ATOM 681 C C . ALA A 1 86 ? -3.999 3.429 10.699 1.00 56.84 86 ALA A C 1
ATOM 683 O O . ALA A 1 86 ? -4.955 3.534 9.928 1.00 56.84 86 ALA A O 1
ATOM 684 N N . ASN A 1 87 ? -3.739 2.293 11.359 1.00 53.62 87 ASN A N 1
ATOM 685 C CA . ASN A 1 87 ? -4.669 1.161 11.400 1.00 53.62 87 ASN A CA 1
ATOM 686 C C . ASN A 1 87 ? -5.916 1.448 12.248 1.00 53.62 87 ASN A C 1
ATOM 688 O O . ASN A 1 87 ? -6.918 0.767 12.069 1.00 53.62 87 ASN A O 1
ATOM 692 N N . VAL A 1 88 ? -5.872 2.430 13.153 1.00 53.38 88 VAL A N 1
ATOM 693 C CA . VAL A 1 88 ? -6.855 2.519 14.237 1.00 53.38 88 VAL A CA 1
ATOM 694 C C . VAL A 1 88 ? -8.166 3.152 13.771 1.00 53.38 88 VAL A C 1
ATOM 696 O O . VAL A 1 88 ? -9.210 2.580 14.041 1.00 53.38 88 VAL A O 1
ATOM 699 N N . LEU A 1 89 ? -8.173 4.227 12.976 1.00 53.62 89 LEU A N 1
ATOM 700 C CA . LEU A 1 89 ? -9.406 4.699 12.324 1.00 53.62 89 LEU A CA 1
ATOM 701 C C . LEU A 1 89 ? -9.092 5.425 11.008 1.00 53.62 89 LEU A C 1
ATOM 703 O O . LEU A 1 89 ? -8.689 6.590 11.006 1.00 53.62 89 LEU A O 1
ATOM 707 N N . ARG A 1 90 ? -9.352 4.790 9.856 1.00 59.50 90 ARG A N 1
ATOM 708 C CA . ARG A 1 90 ? -9.603 5.577 8.642 1.00 59.50 90 ARG A CA 1
ATOM 709 C C . ARG A 1 90 ? -10.974 6.216 8.802 1.00 59.50 90 ARG A C 1
ATOM 711 O O . ARG A 1 90 ? -11.965 5.502 8.868 1.00 59.50 90 ARG A O 1
ATOM 718 N N . ARG A 1 91 ? -11.024 7.549 8.792 1.00 67.69 91 ARG A N 1
ATOM 719 C CA . ARG A 1 91 ? -12.271 8.327 8.891 1.00 67.69 91 ARG A CA 1
ATOM 720 C C . ARG A 1 91 ? -13.061 7.999 10.170 1.00 67.69 91 ARG A C 1
ATOM 722 O O . ARG A 1 91 ? -14.149 7.422 10.080 1.00 67.69 91 ARG A O 1
ATOM 729 N N . PRO A 1 92 ? -12.533 8.344 11.360 1.00 69.62 92 PRO A N 1
ATOM 730 C CA . PRO A 1 92 ? -13.267 8.212 12.618 1.00 69.62 92 PRO A CA 1
ATOM 731 C C . PRO A 1 92 ? -14.662 8.837 12.565 1.00 69.62 92 PRO A C 1
ATOM 733 O O . PRO A 1 92 ? -15.613 8.274 13.100 1.00 69.62 92 PRO A O 1
ATOM 736 N N . GLU A 1 93 ? -14.800 9.941 11.832 1.00 78.81 93 GLU A N 1
ATOM 737 C CA . GLU A 1 93 ? -16.066 10.624 11.615 1.00 78.81 93 GLU A CA 1
ATOM 738 C C . GLU A 1 93 ? -17.134 9.721 10.975 1.00 78.81 93 GLU A C 1
ATOM 740 O O . GLU A 1 93 ? -18.289 9.756 11.392 1.00 78.81 93 GLU A O 1
ATOM 745 N N . TRP A 1 94 ? -16.757 8.855 10.026 1.00 83.00 94 TRP A N 1
ATOM 746 C CA . TRP A 1 94 ? -17.698 7.961 9.343 1.00 83.00 94 TRP A CA 1
ATOM 747 C C . TRP A 1 94 ? -18.134 6.800 10.226 1.00 83.00 94 TRP A C 1
ATOM 749 O O . TRP A 1 94 ? -19.284 6.380 10.150 1.00 83.00 94 TRP A O 1
ATOM 759 N N . CYS A 1 95 ? -17.229 6.282 11.061 1.00 82.50 95 CYS A N 1
ATOM 760 C CA . CYS A 1 95 ? -17.567 5.227 12.013 1.00 82.50 95 CYS A CA 1
ATOM 761 C C . CYS A 1 95 ? -18.596 5.741 13.023 1.00 82.50 95 CYS A C 1
ATOM 763 O O . CYS A 1 95 ? -19.613 5.091 13.243 1.00 82.50 95 CYS A O 1
ATOM 765 N N . THR A 1 96 ? -18.378 6.943 13.564 1.00 82.75 96 THR A N 1
ATOM 766 C CA . THR A 1 96 ? -19.320 7.592 14.484 1.00 82.75 96 THR A CA 1
ATOM 767 C C . THR A 1 96 ? -20.662 7.878 13.815 1.00 82.75 96 THR A C 1
ATOM 769 O O . THR A 1 96 ? -21.707 7.551 14.372 1.00 82.75 96 THR A O 1
ATOM 772 N N . GLU A 1 97 ? -20.653 8.444 12.605 1.00 87.12 97 GLU A N 1
ATOM 773 C CA . GLU A 1 97 ? -21.887 8.738 11.871 1.00 87.12 97 GLU A CA 1
ATOM 774 C C . GLU A 1 97 ? -22.681 7.460 11.559 1.00 87.12 97 GLU A C 1
ATOM 776 O O . GLU A 1 97 ? -23.902 7.428 11.714 1.00 87.12 97 GLU A O 1
ATOM 781 N N . LEU A 1 98 ? -22.002 6.386 11.147 1.00 85.38 98 LEU A N 1
ATOM 782 C CA . LEU A 1 98 ? -22.648 5.110 10.853 1.00 85.38 98 LEU A CA 1
ATOM 783 C C . LEU A 1 98 ? -23.229 4.463 12.115 1.00 85.38 98 LEU A C 1
ATOM 785 O O . LEU A 1 98 ? -24.366 3.996 12.068 1.00 85.38 98 LEU A O 1
ATOM 789 N N . GLN A 1 99 ? -22.494 4.486 13.231 1.00 86.00 99 GLN A N 1
ATOM 790 C CA . GLN A 1 99 ? -22.970 3.998 14.528 1.00 86.00 99 GLN A CA 1
ATOM 791 C C . GLN A 1 99 ? -24.251 4.735 14.947 1.00 86.00 99 GLN A C 1
ATOM 793 O O . GLN A 1 99 ? -25.255 4.101 15.264 1.00 86.00 99 GLN A O 1
ATOM 798 N N . GLN A 1 100 ? -24.261 6.068 14.843 1.00 86.69 100 GLN A N 1
ATOM 799 C CA . GLN A 1 100 ? -25.431 6.883 15.173 1.00 86.69 100 GLN A CA 1
ATOM 800 C C . GLN A 1 100 ? -26.632 6.563 14.267 1.00 86.69 100 GLN A C 1
ATOM 802 O O . GLN A 1 100 ? -27.766 6.464 14.737 1.00 86.69 100 GLN A O 1
ATOM 807 N N . ARG A 1 101 ? -26.402 6.370 12.960 1.00 86.75 101 ARG A N 1
ATOM 808 C CA . ARG A 1 101 ? -27.463 5.968 12.022 1.00 86.75 101 ARG A CA 1
ATOM 809 C C . ARG A 1 101 ? -28.019 4.585 12.351 1.00 86.75 101 ARG A C 1
ATOM 811 O O . ARG A 1 101 ? -29.229 4.398 12.250 1.00 86.75 101 ARG A O 1
ATOM 818 N N . TRP A 1 102 ? -27.170 3.631 12.734 1.00 86.06 102 TRP A N 1
ATOM 819 C CA . TRP A 1 102 ? -27.607 2.299 13.158 1.00 86.06 102 TRP A CA 1
ATOM 820 C C . TRP A 1 102 ? -28.477 2.367 14.407 1.00 86.06 102 TRP A C 1
ATOM 822 O O . TRP A 1 102 ? -29.570 1.817 14.392 1.00 86.06 102 TRP A O 1
ATOM 832 N N . GLU A 1 103 ? -28.070 3.114 15.430 1.00 83.44 103 GLU A N 1
ATOM 833 C CA . GLU A 1 103 ? -28.858 3.286 16.659 1.00 83.44 103 GLU A CA 1
ATOM 834 C C . GLU A 1 103 ? -30.232 3.918 16.391 1.00 83.44 103 GLU A C 1
ATOM 836 O O . GLU A 1 103 ? -31.242 3.486 16.946 1.00 83.44 103 GLU A O 1
ATOM 841 N N . GLN A 1 104 ? -30.295 4.909 15.496 1.00 84.81 104 GLN A N 1
ATOM 842 C CA . GLN A 1 104 ? -31.543 5.598 15.158 1.00 84.81 104 GLN A CA 1
ATOM 843 C C . GLN A 1 104 ? -32.475 4.774 14.260 1.00 84.81 104 GLN A C 1
ATOM 845 O O . GLN A 1 104 ? -33.691 4.807 14.446 1.00 84.81 104 GLN A O 1
ATOM 850 N N . GLN A 1 105 ? -31.933 4.077 13.257 1.00 87.75 105 GLN A N 1
ATOM 851 C CA . GLN A 1 105 ? -32.733 3.390 12.233 1.00 87.75 105 GLN A CA 1
ATOM 852 C C . GLN A 1 105 ?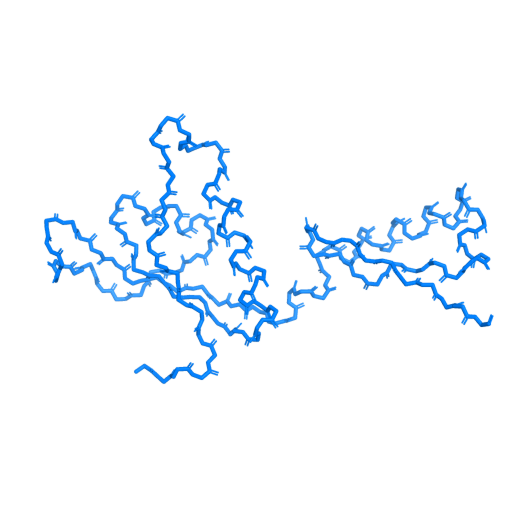 -32.929 1.897 12.514 1.00 87.75 105 GLN A C 1
ATOM 854 O O . GLN A 1 105 ? -33.870 1.295 11.999 1.00 87.75 105 GLN A O 1
ATOM 859 N N . ILE A 1 106 ? -32.064 1.295 13.331 1.00 82.69 106 ILE A N 1
ATOM 860 C CA . ILE A 1 106 ? -32.080 -0.124 13.697 1.00 82.69 106 ILE A CA 1
ATOM 861 C C . ILE A 1 106 ? -31.978 -0.232 15.231 1.00 82.69 106 ILE A C 1
ATOM 863 O O . ILE A 1 106 ? -30.953 -0.647 15.758 1.00 82.69 106 ILE A O 1
ATOM 867 N N . PRO A 1 107 ? -33.047 0.070 15.993 1.00 75.69 107 PRO A N 1
ATOM 868 C CA . PRO A 1 107 ? -32.981 0.171 17.459 1.00 75.69 107 PRO A CA 1
ATOM 869 C C . PRO A 1 107 ? -32.526 -1.111 18.177 1.00 75.69 107 PRO A C 1
ATOM 871 O O . PRO A 1 107 ? -32.117 -1.081 19.335 1.00 75.69 107 PRO A O 1
ATOM 874 N N . ILE A 1 108 ? -32.618 -2.266 17.508 1.00 77.69 108 ILE A N 1
ATOM 875 C CA . ILE A 1 108 ? -32.132 -3.540 18.042 1.00 77.69 108 ILE A CA 1
ATOM 876 C C . ILE A 1 108 ? -30.598 -3.653 18.020 1.00 77.69 108 ILE A C 1
ATOM 878 O O . ILE A 1 108 ? -30.060 -4.443 18.786 1.00 77.69 108 ILE A O 1
ATOM 882 N N . SER A 1 109 ? -29.878 -2.872 17.203 1.00 75.44 109 SER A N 1
ATOM 883 C CA . SER A 1 109 ? -28.407 -2.900 17.171 1.00 75.44 109 SER A CA 1
ATOM 884 C C . SER A 1 109 ? -27.797 -2.406 18.483 1.00 75.44 109 SER A C 1
ATOM 886 O O . SER A 1 109 ? -26.846 -3.014 18.971 1.00 75.44 109 SER A O 1
ATOM 888 N N . ASP A 1 110 ? -28.390 -1.367 19.080 1.00 73.56 110 ASP A N 1
ATOM 889 C CA . ASP A 1 110 ? -28.040 -0.865 20.415 1.00 73.56 110 ASP A CA 1
ATOM 890 C C . ASP A 1 110 ? -28.318 -1.923 21.491 1.00 73.56 110 ASP A C 1
ATOM 892 O O . ASP A 1 110 ? -27.445 -2.273 22.283 1.00 73.56 110 ASP A O 1
ATOM 896 N N . LYS A 1 111 ? -29.502 -2.547 21.438 1.00 78.25 111 LYS A N 1
ATOM 897 C CA . LYS A 1 111 ? -29.884 -3.609 22.382 1.00 78.25 111 LYS A CA 1
ATOM 898 C C . LYS A 1 111 ? -29.021 -4.869 22.278 1.00 78.25 111 LYS A C 1
ATOM 900 O O . LYS A 1 111 ? -28.880 -5.576 23.269 1.00 78.25 111 LYS A O 1
ATOM 905 N N . MET A 1 112 ? -28.458 -5.156 21.104 1.00 78.38 112 MET A N 1
ATOM 906 C CA . MET A 1 112 ? -27.494 -6.244 20.897 1.00 78.38 112 MET A CA 1
ATOM 907 C C . MET A 1 112 ? -26.048 -5.838 21.225 1.00 78.38 112 MET A C 1
ATOM 909 O O . MET A 1 112 ? -25.142 -6.660 21.102 1.00 78.38 112 MET A O 1
ATOM 913 N N . GLY A 1 113 ? -25.810 -4.583 21.624 1.00 79.88 113 GLY A N 1
ATOM 914 C CA . GLY A 1 113 ? -24.490 -4.076 21.990 1.00 79.88 113 GLY A CA 1
ATOM 915 C C . GLY A 1 113 ? -23.501 -4.019 20.827 1.00 79.88 113 GLY A C 1
ATOM 916 O O . GLY A 1 113 ? -22.295 -4.037 21.073 1.00 79.88 113 GLY A O 1
ATOM 917 N N . ILE A 1 114 ? -23.984 -3.985 19.578 1.00 83.81 114 ILE A N 1
ATOM 918 C CA . ILE A 1 114 ? -23.133 -3.958 18.384 1.00 83.81 114 ILE A CA 1
ATOM 919 C C . ILE A 1 114 ? -22.511 -2.565 18.258 1.00 83.81 114 ILE A C 1
ATOM 921 O O . ILE A 1 114 ? -23.207 -1.577 18.014 1.00 83.81 114 ILE A O 1
ATOM 925 N N . LYS A 1 115 ? -21.187 -2.497 18.397 1.00 82.81 115 LYS A N 1
ATOM 926 C CA . LYS A 1 115 ? -20.388 -1.279 18.256 1.00 82.81 115 LYS A CA 1
ATOM 927 C C . LYS A 1 115 ? -19.353 -1.443 17.158 1.00 82.81 115 LYS A C 1
ATOM 929 O O . LYS A 1 115 ? -18.709 -2.486 17.041 1.00 82.81 115 LYS A O 1
ATOM 934 N N . ILE A 1 116 ? -19.164 -0.395 16.368 1.00 83.94 116 ILE A N 1
ATOM 935 C CA . ILE A 1 116 ? -18.082 -0.332 15.386 1.00 83.94 116 ILE A CA 1
ATOM 936 C C . ILE A 1 116 ? -16.754 -0.209 16.143 1.00 83.94 116 ILE A C 1
ATOM 938 O O . ILE A 1 116 ? -16.540 0.755 16.873 1.00 83.94 116 ILE A O 1
ATOM 942 N N . ASN A 1 117 ? -15.873 -1.196 15.973 1.00 79.69 117 ASN A N 1
ATOM 943 C CA . ASN A 1 117 ? -14.572 -1.254 16.637 1.00 79.69 117 ASN A CA 1
ATOM 944 C C . ASN A 1 117 ? -13.496 -0.534 15.817 1.00 79.69 117 ASN A C 1
ATOM 946 O O . ASN A 1 117 ? -12.782 0.315 16.341 1.00 79.69 117 ASN A O 1
ATOM 950 N N . GLN A 1 118 ? -13.397 -0.849 14.521 1.00 73.12 118 GLN A N 1
ATOM 951 C CA . GLN A 1 118 ? -12.493 -0.141 13.617 1.00 73.12 118 GLN A CA 1
ATOM 952 C C . GLN A 1 118 ? -12.955 -0.196 12.163 1.00 73.12 118 GLN A C 1
ATOM 954 O O . GLN A 1 118 ? -13.647 -1.120 11.724 1.00 73.12 118 GLN A O 1
ATOM 959 N N . TYR A 1 119 ? -12.470 0.772 11.391 1.00 73.44 119 TYR A N 1
ATOM 960 C CA . TYR A 1 119 ? -12.524 0.749 9.939 1.00 73.44 119 TYR A CA 1
ATOM 961 C C . TYR A 1 119 ? -11.157 1.113 9.367 1.00 73.44 119 TYR A C 1
ATOM 963 O O . TYR A 1 119 ? -10.655 2.222 9.552 1.00 73.44 119 TYR A O 1
ATOM 971 N N . THR A 1 120 ? -10.559 0.181 8.630 1.00 66.56 120 THR A N 1
ATOM 972 C CA . THR A 1 120 ? -9.225 0.353 8.030 1.00 66.56 120 THR A CA 1
ATOM 973 C C . THR A 1 120 ? -9.289 0.792 6.563 1.00 66.56 120 THR A C 1
ATOM 975 O O . THR A 1 120 ? -8.264 0.933 5.895 1.00 66.56 120 THR A O 1
ATOM 978 N N . GLY A 1 121 ? -10.495 1.001 6.021 1.00 65.44 121 GLY A N 1
ATOM 979 C CA . GLY A 1 121 ? -10.734 1.183 4.584 1.00 65.44 121 GLY A CA 1
ATOM 980 C C . GLY A 1 121 ? -10.906 -0.122 3.799 1.00 65.44 121 GLY A C 1
ATOM 981 O O . GLY A 1 121 ? -11.408 -0.083 2.679 1.00 65.44 121 GLY A O 1
ATOM 982 N N . TYR A 1 122 ? -10.501 -1.258 4.373 1.00 61.19 122 TYR A N 1
ATOM 983 C CA . TYR A 1 122 ? -10.589 -2.591 3.754 1.00 61.19 122 TYR A CA 1
ATOM 984 C C . TYR A 1 122 ? -11.300 -3.598 4.645 1.00 61.19 122 TYR A C 1
ATOM 986 O O . TYR A 1 122 ? -11.995 -4.478 4.147 1.00 61.19 122 TYR A O 1
ATOM 994 N N . GLN A 1 123 ? -11.133 -3.444 5.954 1.00 66.94 123 GLN A N 1
ATOM 995 C CA . GLN A 1 123 ? -11.782 -4.248 6.968 1.00 66.94 123 GLN A CA 1
ATOM 996 C C . GLN A 1 123 ? -12.640 -3.325 7.822 1.00 66.94 123 GLN A C 1
ATOM 998 O O . GLN A 1 123 ? -12.207 -2.244 8.228 1.00 66.94 123 GLN A O 1
ATOM 1003 N N . PHE A 1 124 ? -13.878 -3.750 8.028 1.00 80.38 124 PHE A N 1
ATOM 1004 C CA . PHE A 1 124 ? -14.836 -3.101 8.900 1.00 80.38 124 PHE A CA 1
ATOM 1005 C C . PHE A 1 124 ? -15.174 -4.097 9.999 1.00 80.38 124 PHE A C 1
ATOM 1007 O O . PHE A 1 124 ? -15.673 -5.185 9.710 1.00 80.38 124 PHE A O 1
ATOM 1014 N N . GLU A 1 125 ? -14.841 -3.752 11.236 1.00 81.94 125 GLU A N 1
ATOM 1015 C CA . GLU A 1 125 ? -15.001 -4.642 12.379 1.00 81.94 125 GLU A CA 1
ATOM 1016 C C . GLU A 1 125 ? -16.040 -4.085 13.332 1.00 81.94 125 GLU A C 1
ATOM 1018 O O . GLU A 1 125 ? -15.985 -2.920 13.727 1.00 81.94 125 GLU A O 1
ATOM 1023 N N . CYS A 1 126 ? -16.969 -4.948 13.725 1.00 85.88 126 CYS A N 1
ATOM 1024 C CA . CYS A 1 126 ? -17.923 -4.682 14.786 1.00 85.88 126 CYS A CA 1
ATOM 1025 C C . CYS A 1 126 ? -17.675 -5.671 15.918 1.00 85.88 126 CYS A C 1
ATOM 1027 O O . CYS A 1 126 ? -17.420 -6.850 15.672 1.00 85.88 126 CYS A O 1
ATOM 1029 N N . CYS A 1 127 ? -17.777 -5.198 17.150 1.00 82.69 127 CYS A N 1
ATOM 1030 C CA . CYS A 1 127 ? -17.813 -6.042 18.331 1.00 82.69 127 CYS A CA 1
ATOM 1031 C C . CYS A 1 127 ? -19.207 -5.968 18.956 1.00 82.69 127 CYS A C 1
ATOM 1033 O O . CYS A 1 127 ? -19.891 -4.953 18.854 1.00 82.69 127 CYS A O 1
ATOM 1035 N N . ALA A 1 128 ? -19.637 -7.056 19.587 1.00 83.44 128 ALA A N 1
ATOM 1036 C CA . ALA A 1 128 ? -20.838 -7.081 20.408 1.00 83.44 128 ALA A CA 1
ATOM 1037 C C . ALA A 1 128 ? -20.443 -7.564 21.801 1.00 83.44 128 ALA A C 1
ATOM 1039 O O . ALA A 1 128 ? -19.760 -8.582 21.931 1.00 83.44 128 ALA A O 1
ATOM 1040 N N . GLN A 1 129 ? -20.843 -6.832 22.839 1.00 67.44 129 GLN A N 1
ATOM 1041 C CA . GLN A 1 129 ? -20.698 -7.317 24.208 1.00 67.44 129 GLN A CA 1
ATOM 1042 C C . GLN A 1 129 ? -21.830 -8.309 24.487 1.00 67.44 129 GLN A C 1
ATOM 1044 O O . GLN A 1 129 ? -22.937 -7.913 24.839 1.00 67.44 129 GLN A O 1
ATOM 1049 N N . LEU A 1 130 ? -21.553 -9.598 24.289 1.00 60.28 130 LEU A N 1
ATOM 1050 C CA . LEU A 1 130 ? -22.398 -10.671 24.807 1.00 60.28 130 LEU A CA 1
ATOM 1051 C C . LEU A 1 130 ? -22.145 -10.770 26.315 1.00 60.28 130 LEU A C 1
ATOM 1053 O O . LEU A 1 130 ? -21.106 -11.283 26.729 1.00 60.28 130 LEU A O 1
ATOM 1057 N N . ASN A 1 131 ? -23.066 -10.214 27.103 1.00 55.47 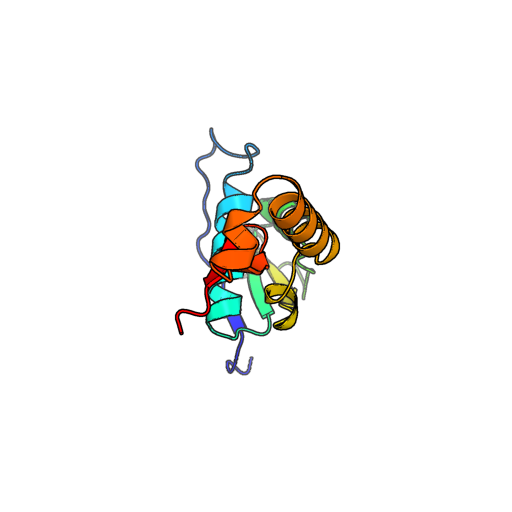131 ASN A N 1
ATOM 1058 C CA . ASN A 1 131 ? -23.189 -10.510 28.532 1.00 55.47 131 ASN A CA 1
ATOM 1059 C C . ASN A 1 131 ? -24.006 -11.786 28.733 1.00 55.47 131 ASN A C 1
ATOM 1061 O O . ASN A 1 131 ? -24.982 -11.974 27.969 1.00 55.47 131 ASN A O 1
#

Sequence (131 aa):
ITPDNDGQIRYMAVKNNRRSKGMGSRVLVALESLARQEGAKRLVCNAREDAIAFYEKNGFERRGELTDERGPVRHQQMVKQLDPMANVLRRPEWCTELQQRWEQQIPISDKMGIKINQYTGYQFECCAQLN

Organism: Vibrio parahaemolyticus (NCBI:txid670)